Protein AF-A0AA45AR79-F1 (afdb_monomer)

Solvent-accessible surface area (backbone atoms only — not comparable to full-atom values): 8968 Å² total; per-residue (Å²): 136,87,84,80,80,84,79,79,78,82,75,82,72,82,74,75,72,82,75,82,64,78,74,71,77,73,78,74,70,81,44,72,66,57,50,53,48,49,58,56,58,76,64,64,60,72,82,40,75,94,31,69,43,54,34,59,37,54,35,38,84,74,66,41,79,29,59,29,33,39,39,29,40,38,22,57,75,41,52,69,19,15,11,83,72,64,40,16,44,52,51,26,51,52,20,72,76,66,34,65,87,32,44,18,42,29,28,36,79,53,86,40,58,72,73,35,53,78,37,84,90,50,42,46,69,70,49,53,48,46,46,50,50,53,54,52,48,44,56,73,75,27,75,85,35,47,78,44,80,50,73,48,104

Secondary structure (DSSP, 8-state):
-------------------------------HHHHHHHHHHTT--TT-GGG---S--BHHHHH---SEEEEEE--TT--TTTTTTTHHHHHHHHHHHH-GGGEEEEE------SGGGGSTTSS-HHHHHHHHHHHHHHHHH-TTSEEEEEE--

Radius of gyration: 23.24 Å; Cα contacts (8 Å, |Δi|>4): 201; chains: 1; bounding box: 55×39×74 Å

Mean predicted aligned error: 13.21 Å

Structure (mmCIF, N/CA/C/O backbone):
data_AF-A0AA45AR79-F1
#
_entry.id   AF-A0AA45AR79-F1
#
loop_
_atom_site.group_PDB
_atom_site.id
_atom_site.type_symbol
_atom_site.label_atom_id
_atom_site.label_alt_id
_atom_site.label_comp_id
_atom_site.label_asym_id
_atom_site.label_entity_id
_atom_site.label_seq_id
_atom_site.pdbx_PDB_ins_code
_atom_site.Cartn_x
_atom_site.Cartn_y
_atom_site.Cartn_z
_atom_site.occupancy
_atom_site.B_iso_or_equiv
_atom_site.auth_seq_id
_atom_site.auth_comp_id
_atom_site.auth_asym_id
_atom_site.auth_atom_id
_atom_site.pdbx_PDB_model_num
ATOM 1 N N . MET A 1 1 ? 33.970 3.093 59.945 1.00 43.03 1 MET A N 1
ATOM 2 C CA . MET A 1 1 ? 32.996 3.129 58.834 1.00 43.03 1 MET A CA 1
ATOM 3 C C . MET A 1 1 ? 32.915 1.721 58.263 1.00 43.03 1 MET A C 1
ATOM 5 O O . MET A 1 1 ? 33.887 1.258 57.685 1.00 43.03 1 MET A O 1
ATOM 9 N N . ARG A 1 2 ? 31.863 0.967 58.601 1.00 36.66 2 ARG A N 1
ATOM 10 C CA . ARG A 1 2 ? 31.751 -0.462 58.273 1.00 36.66 2 ARG A CA 1
ATOM 11 C C . ARG A 1 2 ? 31.107 -0.611 56.897 1.00 36.66 2 ARG A C 1
ATOM 13 O O . ARG A 1 2 ? 29.948 -0.255 56.724 1.00 36.66 2 ARG A O 1
ATOM 20 N N . ILE A 1 3 ? 31.900 -1.087 55.944 1.00 35.88 3 ILE A N 1
ATOM 21 C CA . ILE A 1 3 ? 31.499 -1.389 54.570 1.00 35.88 3 ILE A CA 1
ATOM 22 C C . ILE A 1 3 ? 30.657 -2.669 54.601 1.00 35.88 3 ILE A C 1
ATOM 24 O O . ILE A 1 3 ? 31.157 -3.729 54.973 1.00 35.88 3 ILE A O 1
ATOM 28 N N . PHE A 1 4 ? 29.379 -2.560 54.240 1.00 36.62 4 PHE A N 1
ATOM 29 C CA . PHE A 1 4 ? 28.521 -3.708 53.963 1.00 36.62 4 PHE A CA 1
ATOM 30 C C . PHE A 1 4 ? 28.737 -4.138 52.510 1.00 36.62 4 PHE A C 1
ATOM 32 O O . PHE A 1 4 ? 28.321 -3.455 51.578 1.00 36.62 4 PHE A O 1
ATOM 39 N N . VAL A 1 5 ? 29.396 -5.282 52.331 1.00 41.69 5 VAL A N 1
ATOM 40 C CA . VAL A 1 5 ? 29.388 -6.048 51.083 1.00 41.69 5 VAL A CA 1
ATOM 41 C C . VAL A 1 5 ? 28.055 -6.793 51.037 1.00 41.69 5 VAL A C 1
ATOM 43 O O . VAL A 1 5 ? 27.855 -7.746 51.789 1.00 41.69 5 VAL A O 1
ATOM 46 N N . LEU A 1 6 ? 27.122 -6.346 50.192 1.00 37.31 6 LEU A N 1
ATOM 47 C CA . LEU A 1 6 ? 25.930 -7.128 49.869 1.00 37.31 6 LEU A CA 1
ATOM 48 C C . LEU A 1 6 ? 26.338 -8.238 48.894 1.00 37.31 6 LEU A C 1
ATOM 50 O O . LEU A 1 6 ? 26.416 -8.039 47.684 1.00 37.31 6 LEU A O 1
ATOM 54 N N . LEU A 1 7 ? 26.622 -9.416 49.444 1.00 38.19 7 LEU A N 1
ATOM 55 C CA . LEU A 1 7 ? 26.706 -10.654 48.684 1.00 38.19 7 LEU A CA 1
ATOM 56 C C . LEU A 1 7 ? 25.265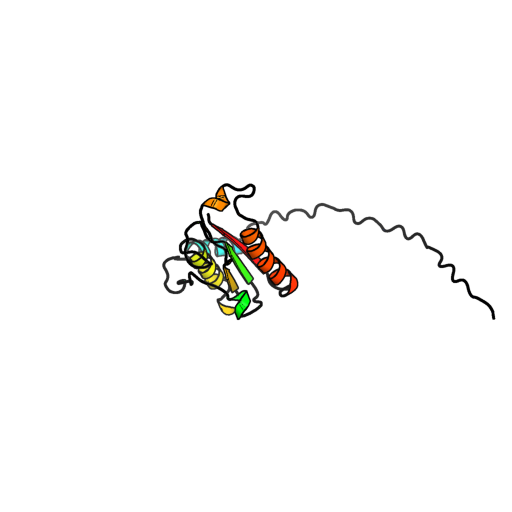 -11.112 48.409 1.00 38.19 7 LEU A C 1
ATOM 58 O O . LEU A 1 7 ? 24.623 -11.714 49.268 1.00 38.19 7 LEU A O 1
ATOM 62 N N . ALA A 1 8 ? 24.726 -10.767 47.240 1.00 41.12 8 ALA A N 1
ATOM 63 C CA . ALA A 1 8 ? 23.446 -11.298 46.792 1.00 41.12 8 ALA A CA 1
ATOM 64 C C . ALA A 1 8 ? 23.624 -12.791 46.481 1.00 41.12 8 ALA A C 1
ATOM 66 O O . ALA A 1 8 ? 24.310 -13.174 45.534 1.00 41.12 8 ALA A O 1
ATOM 67 N N . THR A 1 9 ? 23.036 -13.640 47.316 1.00 42.12 9 THR A N 1
ATOM 68 C CA . THR A 1 9 ? 22.944 -15.076 47.086 1.00 42.12 9 THR A CA 1
ATOM 69 C C . THR A 1 9 ? 22.062 -15.324 45.865 1.00 42.12 9 THR A C 1
ATOM 71 O O . THR A 1 9 ? 20.860 -15.067 45.873 1.00 42.12 9 THR A O 1
ATOM 74 N N . ALA A 1 10 ? 22.668 -15.827 44.790 1.00 43.47 10 ALA A N 1
ATOM 75 C CA . ALA A 1 10 ? 21.937 -16.344 43.646 1.00 43.47 10 ALA A CA 1
ATOM 76 C C . ALA A 1 10 ? 21.203 -17.620 44.081 1.00 43.47 10 ALA A C 1
ATOM 78 O O . ALA A 1 10 ? 21.782 -18.703 44.157 1.00 43.47 10 ALA A O 1
ATOM 79 N N . THR A 1 11 ? 19.921 -17.487 44.412 1.00 46.81 11 THR A N 1
ATOM 80 C CA . THR A 1 11 ? 19.016 -18.631 44.452 1.00 46.81 11 THR A CA 1
ATOM 81 C C . THR A 1 11 ? 18.813 -19.086 43.015 1.00 46.81 11 THR A C 1
ATOM 83 O O . THR A 1 11 ? 18.272 -18.369 42.176 1.00 46.81 11 THR A O 1
ATOM 86 N N . LEU A 1 12 ? 19.319 -20.280 42.717 1.00 42.25 12 LEU A N 1
ATOM 87 C CA . LEU A 1 12 ? 19.123 -20.958 41.448 1.00 42.25 12 LEU A CA 1
ATOM 88 C C . LEU A 1 12 ? 17.648 -21.376 41.360 1.00 42.25 12 LEU A C 1
ATOM 90 O O . LEU A 1 12 ? 17.274 -22.493 41.712 1.00 42.25 12 LEU A O 1
ATOM 94 N N . ALA A 1 13 ? 16.783 -20.454 40.943 1.00 46.81 13 ALA A N 1
ATOM 95 C CA . ALA A 1 13 ? 15.461 -20.812 40.472 1.00 46.81 13 ALA A CA 1
ATOM 96 C C . ALA A 1 13 ? 15.661 -21.629 39.191 1.00 46.81 13 ALA A C 1
ATOM 98 O O . ALA A 1 13 ? 16.124 -21.099 38.180 1.00 46.81 13 ALA A O 1
ATOM 99 N N . LEU A 1 14 ? 15.344 -22.927 39.230 1.00 43.75 14 LEU A N 1
ATOM 100 C CA . LEU A 1 14 ? 15.129 -23.694 38.008 1.00 43.75 14 LEU A CA 1
ATOM 101 C C . LEU A 1 14 ? 13.943 -23.049 37.287 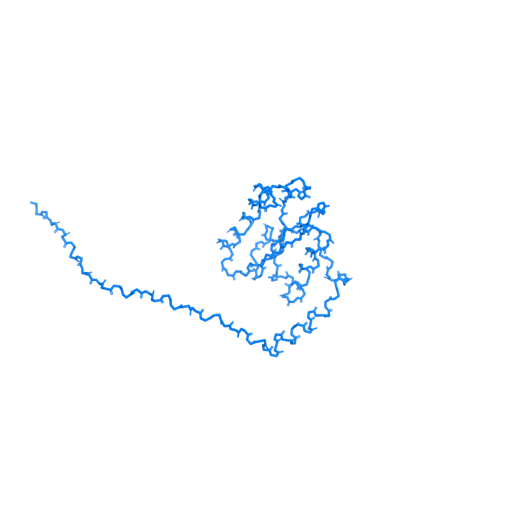1.00 43.75 14 LEU A C 1
ATOM 103 O O . LEU A 1 14 ? 12.784 -23.366 37.555 1.00 43.75 14 LEU A O 1
ATOM 107 N N . ALA A 1 15 ? 14.238 -22.117 36.385 1.00 45.84 15 ALA A N 1
ATOM 108 C CA . ALA A 1 15 ? 13.286 -21.675 35.392 1.00 45.84 15 ALA A CA 1
ATOM 109 C C . ALA A 1 15 ? 12.913 -22.914 34.577 1.00 45.84 15 ALA A C 1
ATOM 111 O O . ALA A 1 15 ? 13.724 -23.462 33.828 1.00 45.84 15 ALA A O 1
ATOM 112 N N . ARG A 1 16 ? 11.686 -23.395 34.781 1.00 45.25 16 ARG A N 1
ATOM 113 C CA . ARG A 1 16 ? 11.040 -24.333 33.874 1.00 45.25 16 ARG A CA 1
ATOM 114 C C . ARG A 1 16 ? 11.093 -23.666 32.503 1.00 45.25 16 ARG A C 1
ATOM 116 O O . ARG A 1 16 ? 10.501 -22.607 32.309 1.00 45.25 16 ARG A O 1
ATOM 123 N N . SER A 1 17 ? 11.859 -24.244 31.589 1.00 53.97 17 SER A N 1
ATOM 124 C CA . SER A 1 17 ? 11.849 -23.856 30.187 1.00 53.97 17 SER A CA 1
ATOM 125 C C . SER A 1 17 ? 10.391 -23.789 29.721 1.00 53.97 17 SER A C 1
ATOM 127 O O . SER A 1 17 ? 9.635 -24.728 30.002 1.00 53.97 17 SER A O 1
ATOM 129 N N . PRO A 1 18 ? 9.952 -22.716 29.037 1.00 45.31 18 PRO A N 1
ATOM 130 C CA . PRO A 1 18 ? 8.708 -22.800 28.302 1.00 45.31 18 PRO A CA 1
ATOM 131 C C . PRO A 1 18 ? 8.925 -23.900 27.267 1.00 45.31 18 PRO A C 1
ATOM 133 O O . PRO A 1 18 ? 9.745 -23.760 26.358 1.00 45.31 18 PRO A O 1
ATOM 136 N N . SER A 1 19 ? 8.261 -25.043 27.443 1.00 43.66 19 SER A N 1
ATOM 137 C CA . SER A 1 19 ? 8.164 -25.994 26.350 1.00 43.66 19 SER A CA 1
ATOM 138 C C . SER A 1 19 ? 7.481 -25.237 25.224 1.00 43.66 19 SER A C 1
ATOM 140 O O . SER A 1 19 ? 6.329 -24.825 25.369 1.00 43.66 19 SER A O 1
ATOM 142 N N . LEU A 1 20 ? 8.202 -25.029 24.126 1.00 43.09 20 LEU A N 1
ATOM 143 C CA . LEU A 1 20 ? 7.609 -24.715 22.840 1.00 43.09 20 LEU A CA 1
ATOM 144 C C . LEU A 1 20 ? 6.813 -25.953 22.430 1.00 43.09 20 LEU A C 1
ATOM 146 O O . LEU A 1 20 ? 7.270 -26.779 21.644 1.00 43.09 20 LEU A O 1
ATOM 150 N N . THR A 1 21 ? 5.639 -26.134 23.031 1.00 55.41 21 THR A N 1
ATOM 151 C CA . THR A 1 21 ? 4.6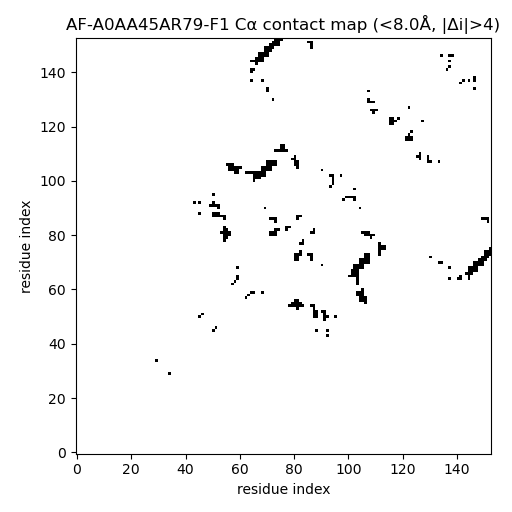18 -26.924 22.376 1.00 55.41 21 THR A CA 1
ATOM 152 C C . THR A 1 21 ? 4.306 -26.165 21.093 1.00 55.41 21 THR A C 1
ATOM 154 O O . THR A 1 21 ? 4.082 -24.949 21.143 1.00 55.41 21 THR A O 1
ATOM 157 N N . PRO A 1 22 ? 4.346 -26.815 19.922 1.00 43.06 22 PRO A N 1
ATOM 158 C CA . PRO A 1 22 ? 3.742 -26.217 18.751 1.00 43.06 22 PRO A CA 1
ATOM 159 C C . PRO A 1 22 ? 2.306 -25.886 19.150 1.00 43.06 22 PRO A C 1
ATOM 161 O O . PRO A 1 22 ? 1.530 -26.775 19.507 1.00 43.06 22 PRO A O 1
ATOM 164 N N . ARG A 1 23 ? 1.972 -24.591 19.175 1.00 40.25 23 ARG A N 1
ATOM 165 C CA . ARG A 1 23 ? 0.576 -24.176 19.167 1.00 40.25 23 ARG A CA 1
ATOM 166 C C . ARG A 1 23 ? 0.026 -24.845 17.923 1.00 40.25 23 ARG A C 1
ATOM 168 O O . ARG A 1 23 ? 0.533 -24.583 16.832 1.00 40.25 23 ARG A O 1
ATOM 175 N N . ALA A 1 24 ? -0.892 -25.789 18.113 1.00 41.31 24 ALA A N 1
ATOM 176 C CA . ALA A 1 24 ? -1.609 -26.373 17.002 1.00 41.31 24 ALA A CA 1
ATOM 177 C C . ALA A 1 24 ? -2.046 -25.200 16.124 1.00 41.31 24 ALA A C 1
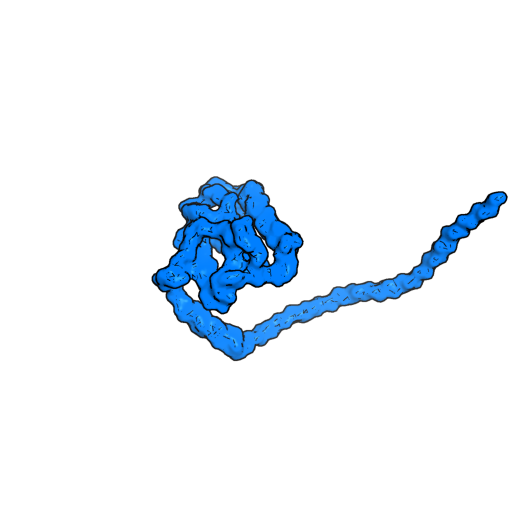ATOM 179 O O . ALA A 1 24 ? -2.627 -24.234 16.625 1.00 41.31 24 ALA A O 1
ATOM 180 N N . VAL A 1 25 ? -1.666 -25.241 14.847 1.00 42.81 25 VAL A N 1
ATOM 181 C CA . VAL A 1 25 ? -2.406 -24.501 13.837 1.00 42.81 25 VAL A CA 1
ATOM 182 C C . VAL A 1 25 ? -3.837 -24.948 14.077 1.00 42.81 25 VAL A C 1
ATOM 184 O O . VAL A 1 25 ? -4.131 -26.130 13.899 1.00 42.81 25 VAL A O 1
ATOM 187 N N . GLU A 1 26 ? -4.680 -24.060 14.609 1.00 46.22 26 GLU A N 1
ATOM 188 C CA . GLU A 1 26 ? -6.114 -24.277 14.538 1.00 46.22 26 GLU A CA 1
ATOM 189 C C . GLU A 1 26 ? -6.363 -24.462 13.051 1.00 46.22 26 GLU A C 1
ATOM 191 O O . GLU A 1 26 ? -6.194 -23.538 12.252 1.00 46.22 26 GLU A O 1
ATOM 196 N N . THR A 1 27 ? -6.626 -25.706 12.660 1.00 44.47 27 THR A N 1
ATOM 197 C CA . THR A 1 27 ? -7.288 -26.001 11.406 1.00 44.47 27 THR A CA 1
ATOM 198 C C . THR A 1 27 ? -8.597 -25.254 11.529 1.00 44.47 27 THR A C 1
ATOM 200 O O . THR A 1 27 ? -9.511 -25.735 12.193 1.00 44.47 27 THR A O 1
ATOM 203 N N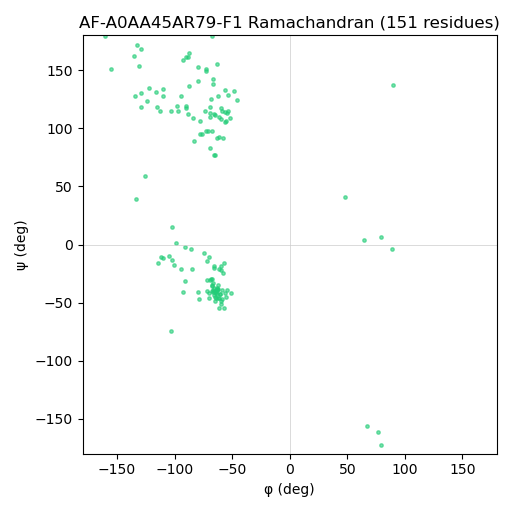 . GLY A 1 28 ? -8.607 -24.010 11.050 1.00 48.69 28 GLY A N 1
ATOM 204 C CA . GLY A 1 28 ? -9.778 -23.163 11.077 1.00 48.69 28 GLY A CA 1
ATOM 205 C C . GLY A 1 28 ? -10.862 -23.934 10.360 1.00 48.69 28 GLY A C 1
ATOM 206 O O . GLY A 1 28 ? -10.796 -24.121 9.146 1.00 48.69 28 GLY A O 1
ATOM 207 N N . GLU A 1 29 ? -11.802 -24.460 11.134 1.00 53.34 29 GLU A N 1
ATOM 208 C CA . GLU A 1 29 ? -13.060 -24.922 10.596 1.00 53.34 29 GLU A CA 1
ATOM 209 C C . GLU A 1 29 ? -13.676 -23.679 9.954 1.00 53.34 29 GLU A C 1
ATOM 211 O O . GLU A 1 29 ? -13.868 -22.666 10.629 1.00 53.34 29 GLU A O 1
ATOM 216 N N . PHE A 1 30 ? -13.877 -23.703 8.635 1.00 55.19 30 PHE A N 1
ATOM 217 C CA . PHE A 1 30 ? -14.646 -22.669 7.952 1.00 55.19 30 PHE A CA 1
ATOM 218 C C . PHE A 1 30 ? -16.066 -22.747 8.510 1.00 55.19 30 PHE A C 1
ATOM 220 O O . PHE A 1 30 ? -16.879 -23.551 8.055 1.00 55.19 30 PHE A O 1
ATOM 227 N N . ASP A 1 31 ? -16.339 -21.970 9.554 1.00 69.19 31 ASP A N 1
ATOM 228 C CA . ASP A 1 31 ? -17.661 -21.903 10.147 1.00 69.19 31 ASP A CA 1
ATOM 229 C C . ASP A 1 31 ? -18.666 -21.343 9.126 1.00 69.19 31 ASP A C 1
ATOM 231 O O . ASP A 1 31 ? -18.325 -20.661 8.152 1.00 69.19 31 ASP A O 1
ATOM 235 N N . ALA A 1 32 ? -19.941 -21.681 9.315 1.00 60.38 32 ALA A N 1
ATOM 236 C CA . ALA A 1 32 ? -21.000 -21.287 8.389 1.00 60.38 32 ALA A CA 1
ATOM 237 C C . ALA A 1 32 ? -21.092 -19.756 8.217 1.00 60.38 32 ALA A C 1
ATOM 239 O O . ALA A 1 32 ? -21.524 -19.284 7.168 1.00 60.38 32 ALA A O 1
ATOM 240 N N . GLU A 1 33 ? -20.637 -18.977 9.208 1.00 65.75 33 GLU A N 1
ATOM 241 C CA . GLU A 1 33 ? -20.547 -17.518 9.114 1.00 65.75 33 GLU A CA 1
ATOM 242 C C . GLU A 1 33 ? -19.415 -17.069 8.170 1.00 65.75 33 GLU A C 1
ATOM 244 O O . GLU A 1 33 ? -19.618 -16.163 7.361 1.00 65.75 33 GLU A O 1
ATOM 249 N N . SER A 1 34 ? -18.251 -17.727 8.190 1.00 62.50 34 SER A N 1
ATOM 250 C CA . SER A 1 34 ? -17.157 -17.495 7.235 1.00 62.50 34 SER A CA 1
ATOM 251 C C . SER A 1 34 ? -17.552 -17.832 5.797 1.00 62.50 34 SER A C 1
ATOM 253 O O . SER A 1 34 ? -17.191 -17.101 4.872 1.00 62.50 34 SER A O 1
ATOM 255 N N . LEU A 1 35 ? -18.323 -18.905 5.594 1.00 62.94 35 LEU A N 1
ATOM 256 C CA . LEU A 1 35 ? -18.855 -19.279 4.277 1.00 62.94 35 LEU A CA 1
ATOM 257 C C . LEU A 1 35 ? -19.931 -18.295 3.798 1.00 62.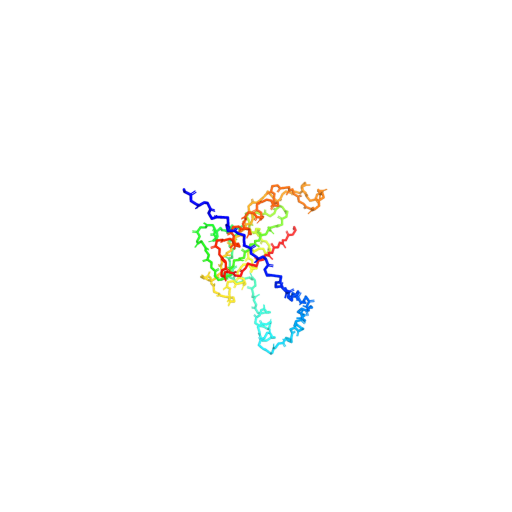94 35 LEU A C 1
ATOM 259 O O . LEU A 1 35 ? -19.875 -17.851 2.654 1.00 62.94 35 LEU A O 1
ATOM 263 N N . ALA A 1 36 ? -20.828 -17.854 4.684 1.00 63.12 36 ALA A N 1
ATOM 264 C CA . ALA A 1 36 ? -21.801 -16.806 4.371 1.00 63.12 36 ALA A CA 1
ATOM 265 C C . ALA A 1 36 ? -21.117 -15.462 4.035 1.00 63.12 36 ALA A C 1
ATOM 267 O O . ALA A 1 36 ? -21.548 -14.731 3.139 1.00 63.12 36 ALA A O 1
ATOM 268 N N . ARG A 1 37 ? -19.993 -15.140 4.691 1.00 63.97 37 ARG A N 1
ATOM 269 C CA . ARG A 1 37 ? -19.158 -13.982 4.332 1.00 63.97 37 ARG A CA 1
ATOM 270 C C . ARG A 1 37 ? -18.485 -14.162 2.976 1.00 63.97 37 ARG A C 1
ATOM 272 O O . ARG A 1 37 ? -18.466 -13.209 2.209 1.00 63.97 37 ARG A O 1
ATOM 279 N N . LEU A 1 38 ? -17.992 -15.353 2.638 1.00 60.97 38 LEU A N 1
ATOM 280 C CA . LEU A 1 38 ? -17.452 -15.660 1.305 1.00 60.97 38 LEU A CA 1
ATOM 281 C C . LEU A 1 38 ? -18.508 -15.530 0.196 1.00 60.97 38 LEU A C 1
ATOM 283 O O . LEU A 1 38 ? -18.206 -14.993 -0.868 1.00 60.97 38 LEU A O 1
ATOM 287 N N . GLU A 1 39 ? -19.752 -15.933 0.451 1.00 61.22 39 GLU A N 1
ATOM 288 C CA . GLU A 1 39 ? -20.874 -15.700 -0.470 1.00 61.22 39 GLU A CA 1
ATOM 289 C C . GLU A 1 39 ? -21.156 -14.201 -0.649 1.00 61.22 39 GLU A C 1
ATOM 291 O O . GLU A 1 39 ? -21.404 -13.743 -1.765 1.00 61.22 39 GLU A O 1
ATOM 296 N N . THR A 1 40 ? -21.018 -13.419 0.426 1.00 59.50 40 THR A N 1
ATOM 297 C CA . THR A 1 40 ? -21.118 -11.951 0.383 1.00 59.50 40 THR A CA 1
ATOM 298 C C . THR A 1 40 ? -19.955 -11.315 -0.394 1.00 59.50 40 THR A C 1
ATOM 300 O O . THR A 1 40 ? -20.155 -10.345 -1.122 1.00 59.50 40 THR A O 1
ATOM 303 N N . LEU A 1 41 ? -18.742 -11.875 -0.310 1.00 59.38 41 LEU A N 1
ATOM 304 C CA . LEU A 1 41 ? -17.570 -11.406 -1.065 1.00 59.38 41 LEU A CA 1
ATOM 305 C C . LEU A 1 41 ? -17.691 -11.667 -2.569 1.00 59.38 41 LEU A C 1
ATOM 307 O O . LEU A 1 41 ? -17.175 -10.890 -3.369 1.00 59.38 41 LEU A O 1
ATOM 311 N N . ASN A 1 42 ? -18.405 -12.722 -2.964 1.00 63.81 42 ASN A N 1
ATOM 312 C CA . ASN A 1 42 ? -18.621 -13.058 -4.372 1.00 63.81 42 ASN A CA 1
ATOM 313 C C . ASN A 1 42 ? -19.641 -12.128 -5.066 1.00 63.81 42 ASN A C 1
ATOM 315 O O . ASN A 1 42 ? -19.824 -12.197 -6.278 1.00 63.81 42 ASN A O 1
ATOM 319 N N . GLN A 1 43 ? -20.301 -11.256 -4.296 1.00 59.34 43 GLN A N 1
ATOM 320 C CA . GLN A 1 43 ? -21.216 -10.214 -4.772 1.00 59.34 43 GLN A CA 1
ATOM 321 C C . GLN A 1 43 ? -20.551 -8.832 -4.860 1.00 59.34 43 GLN A C 1
ATOM 323 O O . GLN A 1 43 ? -21.212 -7.857 -5.219 1.00 59.34 43 GLN A O 1
ATOM 328 N N . VAL A 1 44 ? -19.255 -8.711 -4.542 1.00 61.50 44 VAL A N 1
ATOM 329 C CA . VAL A 1 44 ? -18.539 -7.436 -4.665 1.00 61.50 44 VAL A CA 1
ATOM 330 C C . VAL A 1 44 ? -18.352 -7.124 -6.147 1.00 61.50 44 VAL A C 1
ATOM 332 O O . VAL A 1 44 ? -17.437 -7.614 -6.809 1.00 61.50 44 VAL A O 1
ATOM 335 N N . ASN A 1 45 ? -19.245 -6.295 -6.682 1.00 62.28 45 ASN A N 1
ATOM 336 C CA . ASN A 1 45 ? -19.109 -5.760 -8.023 1.00 62.28 45 ASN A CA 1
ATOM 337 C C . ASN A 1 45 ? -17.988 -4.718 -8.019 1.00 62.28 45 ASN A C 1
ATOM 339 O O . ASN A 1 45 ? -18.205 -3.562 -7.674 1.00 62.28 45 ASN A O 1
ATOM 343 N N . VAL A 1 46 ? -16.791 -5.124 -8.435 1.00 59.47 46 VAL A N 1
ATOM 344 C CA . VAL A 1 46 ? -15.598 -4.262 -8.539 1.00 59.47 46 VAL A CA 1
ATOM 345 C C . VAL A 1 46 ? -15.823 -3.032 -9.447 1.00 59.47 46 VAL A C 1
ATOM 347 O O . VAL A 1 46 ? -15.081 -2.057 -9.388 1.00 59.47 46 VAL A O 1
ATOM 350 N N . SER A 1 47 ? -16.879 -3.063 -10.261 1.00 56.47 47 SER A N 1
ATOM 351 C CA . SER A 1 47 ? -17.340 -1.970 -11.123 1.00 56.47 47 SER A CA 1
ATOM 352 C C . SER A 1 47 ? -18.274 -0.958 -10.442 1.00 56.47 47 SER A C 1
ATOM 354 O O . SER A 1 47 ? -18.699 -0.006 -11.098 1.00 56.47 47 SER A O 1
ATOM 356 N N . ASP A 1 48 ? -18.665 -1.166 -9.183 1.00 57.94 48 ASP A N 1
ATOM 357 C CA . ASP A 1 48 ? -19.562 -0.256 -8.470 1.00 57.94 48 ASP A CA 1
ATOM 358 C C . ASP A 1 48 ? -18.849 1.088 -8.207 1.00 57.94 48 ASP A C 1
ATOM 360 O O . ASP A 1 48 ? -17.765 1.097 -7.617 1.00 57.94 48 ASP A O 1
ATOM 364 N N . PRO A 1 49 ? -19.418 2.239 -8.616 1.00 53.53 49 PRO A N 1
ATOM 365 C CA . PRO A 1 49 ? -18.847 3.553 -8.321 1.00 53.53 49 PRO A CA 1
ATOM 366 C C . PRO A 1 49 ? -18.710 3.850 -6.817 1.00 53.53 49 PRO A C 1
ATOM 368 O O . PRO A 1 49 ? -17.901 4.702 -6.456 1.00 53.53 49 PRO A O 1
ATOM 371 N N . ALA A 1 50 ? -19.419 3.142 -5.930 1.00 52.66 50 ALA A N 1
ATOM 372 C CA . ALA A 1 50 ? -19.174 3.191 -4.485 1.00 52.66 50 ALA A CA 1
ATOM 373 C C . ALA A 1 50 ? -17.798 2.610 -4.084 1.00 52.66 50 ALA A C 1
ATOM 375 O O . ALA A 1 50 ? -17.268 2.948 -3.031 1.00 52.66 50 ALA A O 1
ATOM 376 N N . ILE A 1 51 ? -17.196 1.781 -4.945 1.00 58.41 51 ILE A N 1
ATOM 377 C CA . ILE A 1 51 ? -15.853 1.189 -4.824 1.00 58.41 51 ILE A CA 1
ATOM 378 C C . ILE A 1 51 ? -14.856 1.944 -5.728 1.00 58.41 51 ILE A C 1
ATOM 380 O O . ILE A 1 51 ? -13.759 1.452 -5.982 1.00 58.41 51 ILE A O 1
ATOM 384 N N . ALA A 1 52 ? -15.187 3.147 -6.224 1.00 58.88 52 ALA A N 1
ATOM 385 C CA . ALA A 1 52 ? -14.254 3.995 -6.972 1.00 58.88 52 ALA A CA 1
ATOM 386 C C . ALA A 1 52 ? -13.112 4.474 -6.057 1.00 58.88 52 ALA A C 1
ATOM 388 O O . ALA A 1 52 ? -13.081 5.599 -5.559 1.00 58.88 52 ALA A O 1
ATOM 389 N N . ALA A 1 53 ? -12.174 3.574 -5.795 1.00 70.75 53 ALA A N 1
ATOM 390 C CA . ALA A 1 53 ? -11.029 3.803 -4.954 1.00 70.75 53 ALA A CA 1
ATOM 391 C C . ALA A 1 53 ? -9.963 4.562 -5.747 1.00 70.75 53 ALA A C 1
ATOM 393 O O . ALA A 1 53 ? -9.738 4.344 -6.939 1.00 70.75 53 ALA A O 1
ATOM 394 N N . SER A 1 54 ? -9.317 5.499 -5.067 1.00 88.25 54 SER A N 1
ATOM 395 C CA . SER A 1 54 ? -8.299 6.353 -5.661 1.00 88.25 54 SER A CA 1
ATOM 396 C C . SER A 1 54 ? -7.051 5.552 -6.055 1.00 88.25 54 SER A C 1
ATOM 398 O O . SER A 1 54 ? -6.598 4.681 -5.312 1.00 88.25 54 SER A O 1
ATOM 400 N N . ILE A 1 55 ? -6.434 5.911 -7.187 1.00 95.75 55 ILE A N 1
ATOM 401 C CA . ILE A 1 55 ? -5.117 5.390 -7.608 1.00 95.75 55 ILE A CA 1
ATOM 402 C C . ILE A 1 55 ? -3.970 5.921 -6.725 1.00 95.75 55 ILE A C 1
ATOM 404 O O . ILE A 1 55 ? -2.830 5.453 -6.802 1.00 95.75 55 ILE A O 1
ATOM 408 N N . VAL A 1 56 ? -4.271 6.916 -5.884 1.00 97.44 56 VAL A N 1
ATOM 409 C CA . VAL A 1 56 ? -3.391 7.444 -4.840 1.00 97.44 56 VAL A CA 1
ATOM 410 C C . VAL A 1 56 ? -4.092 7.364 -3.486 1.00 97.44 56 VAL A C 1
ATOM 412 O O . VAL A 1 56 ? -5.148 7.969 -3.307 1.00 97.44 56 VAL A O 1
ATOM 415 N N . SER A 1 57 ? -3.489 6.691 -2.513 1.00 97.81 57 SER A N 1
ATOM 416 C CA . SER A 1 57 ? -4.001 6.617 -1.146 1.00 97.81 57 SER A CA 1
ATOM 417 C C . SER A 1 57 ? -2.887 6.849 -0.135 1.00 97.81 57 SER A C 1
ATOM 419 O O . SER A 1 57 ? -1.857 6.183 -0.200 1.00 97.81 57 SER A O 1
ATOM 421 N N . ASN A 1 58 ? -3.107 7.790 0.785 1.00 98.06 58 ASN A N 1
ATOM 422 C CA . ASN A 1 58 ? -2.186 8.128 1.879 1.00 98.06 58 ASN A CA 1
ATOM 423 C C . ASN A 1 58 ? -2.958 8.244 3.209 1.00 98.06 58 ASN A C 1
ATOM 425 O O . ASN A 1 58 ? -2.786 9.197 3.970 1.00 98.06 58 ASN A O 1
ATOM 429 N N . GLU A 1 59 ? -3.942 7.368 3.434 1.00 98.06 59 GLU A N 1
ATOM 430 C CA . GLU A 1 59 ? -4.885 7.513 4.549 1.00 98.06 59 GLU A CA 1
ATOM 431 C C . GLU A 1 59 ? -4.248 7.215 5.901 1.00 98.06 59 GLU A C 1
ATOM 433 O O . GLU A 1 59 ? -4.655 7.823 6.890 1.00 98.06 59 GLU A O 1
ATOM 438 N N . LEU A 1 60 ? -3.252 6.325 5.958 1.00 98.06 60 LEU A N 1
ATOM 439 C CA . LEU A 1 60 ? -2.509 6.090 7.192 1.00 98.06 60 LEU A CA 1
ATOM 440 C C . LEU A 1 60 ? -1.636 7.305 7.500 1.00 98.06 60 LEU A C 1
ATOM 442 O O . LEU A 1 60 ? -1.632 7.790 8.629 1.00 98.06 60 LEU A O 1
ATOM 446 N N . THR A 1 61 ? -0.925 7.825 6.497 1.00 97.38 61 THR A N 1
ATOM 447 C CA . THR A 1 61 ? -0.036 8.978 6.679 1.00 97.38 61 THR A CA 1
ATOM 448 C C . THR A 1 61 ? -0.797 10.261 7.020 1.00 97.38 61 THR A C 1
ATOM 450 O O . THR A 1 61 ? -0.330 11.032 7.855 1.00 97.38 61 THR A O 1
ATOM 453 N N . LEU A 1 62 ? -1.960 10.502 6.407 1.00 96.81 62 LEU A N 1
ATOM 454 C CA . LEU A 1 62 ? -2.741 11.728 6.617 1.00 96.81 62 LEU A CA 1
ATOM 455 C C . LEU A 1 62 ? -3.768 11.616 7.751 1.00 96.81 62 LEU A C 1
ATOM 457 O O . LEU A 1 62 ? -4.087 12.619 8.385 1.00 96.81 62 LEU A O 1
ATOM 461 N N . GLY A 1 63 ? -4.319 10.423 7.976 1.00 95.31 63 GLY A N 1
ATOM 462 C CA . GLY A 1 63 ? -5.439 10.188 8.891 1.00 95.31 63 GLY A CA 1
ATOM 463 C C . GLY A 1 63 ? -5.092 9.379 10.139 1.00 95.31 63 GLY A C 1
ATOM 464 O O . GLY A 1 63 ? -5.909 9.319 11.055 1.00 95.31 63 GLY A O 1
ATOM 465 N N . GLY A 1 64 ? -3.901 8.780 10.205 1.00 96.25 64 GLY A N 1
ATOM 466 C CA . GLY A 1 64 ? -3.451 7.987 11.344 1.00 96.25 64 GLY A CA 1
ATOM 467 C C . GLY A 1 64 ? -4.073 6.589 11.417 1.00 96.25 64 GLY A C 1
ATOM 468 O O . GLY A 1 64 ? -4.559 6.031 10.432 1.00 96.25 64 GLY A O 1
ATOM 469 N N . CYS A 1 65 ? -4.003 5.992 12.608 1.00 98.31 65 CYS A N 1
ATOM 470 C CA . CYS A 1 65 ? -4.408 4.609 12.839 1.00 98.31 65 CYS A CA 1
ATOM 471 C C . CYS A 1 65 ? -5.921 4.403 12.659 1.00 98.31 65 CYS A C 1
ATOM 473 O O . CYS A 1 65 ? -6.732 5.173 13.172 1.00 98.31 65 CYS A O 1
ATOM 475 N N . ARG A 1 66 ? -6.290 3.298 12.006 1.00 98.50 66 ARG A N 1
ATOM 476 C CA . ARG A 1 66 ? -7.654 2.744 11.960 1.00 98.50 66 ARG A CA 1
ATOM 477 C C . ARG A 1 66 ? -7.609 1.259 12.323 1.00 98.50 66 ARG A C 1
ATOM 479 O O . ARG A 1 66 ? -6.524 0.681 12.369 1.00 98.50 66 ARG A O 1
ATOM 486 N N . ASP A 1 67 ? -8.756 0.635 12.577 1.00 98.50 67 ASP A N 1
ATOM 487 C CA . ASP A 1 67 ? -8.829 -0.776 12.998 1.00 98.50 67 ASP A CA 1
ATOM 488 C C . ASP A 1 67 ? -8.102 -1.720 12.030 1.00 98.50 67 ASP A C 1
ATOM 490 O O . ASP A 1 67 ? -7.402 -2.642 12.455 1.00 98.50 67 ASP A O 1
ATOM 494 N N . VAL A 1 68 ? -8.223 -1.458 10.728 1.00 98.56 68 VAL A N 1
ATOM 495 C CA . VAL A 1 68 ? -7.486 -2.135 9.662 1.00 98.56 68 VAL A CA 1
ATOM 496 C C . VAL A 1 68 ? -6.592 -1.124 8.959 1.00 98.56 68 VAL A C 1
ATOM 498 O O . VAL A 1 68 ? -7.041 -0.059 8.542 1.00 98.56 68 VAL A O 1
ATOM 501 N N . ILE A 1 69 ? -5.325 -1.479 8.783 1.00 98.75 69 ILE A N 1
ATOM 502 C CA . ILE A 1 69 ? -4.374 -0.740 7.957 1.00 98.75 69 ILE A CA 1
ATOM 503 C C . ILE A 1 69 ? -4.045 -1.630 6.769 1.00 98.75 69 ILE A C 1
ATOM 505 O O . ILE A 1 69 ? -3.470 -2.703 6.938 1.00 98.75 69 ILE A O 1
ATOM 509 N N . PHE A 1 70 ? -4.418 -1.194 5.574 1.00 98.62 70 PHE A N 1
ATOM 510 C CA . PHE A 1 70 ? -4.124 -1.886 4.332 1.00 98.62 70 PHE A CA 1
ATOM 511 C C . PHE A 1 70 ? -2.979 -1.182 3.611 1.00 98.62 70 PHE A C 1
ATOM 513 O O . PHE A 1 70 ? -3.127 -0.038 3.189 1.00 98.62 70 PHE A O 1
ATOM 520 N N . VAL A 1 71 ? -1.848 -1.870 3.467 1.00 98.81 71 VAL A N 1
ATOM 521 C CA . VAL A 1 71 ? -0.675 -1.356 2.754 1.00 98.81 71 VAL A CA 1
ATOM 522 C C . VAL A 1 71 ? -0.493 -2.119 1.450 1.00 98.81 71 VAL A C 1
ATOM 524 O O . VAL A 1 71 ? -0.445 -3.353 1.455 1.00 98.81 71 VAL A O 1
ATOM 527 N N . PHE A 1 72 ? -0.378 -1.402 0.333 1.00 98.75 72 PHE A N 1
ATOM 528 C CA . PHE A 1 72 ? -0.349 -2.014 -0.993 1.00 98.75 72 PHE A CA 1
ATOM 529 C C . PHE A 1 72 ? 0.826 -1.545 -1.850 1.00 98.75 72 PHE A C 1
ATOM 531 O O . PHE A 1 72 ? 1.047 -0.346 -2.021 1.00 98.75 72 PHE A O 1
ATOM 538 N N . ALA A 1 73 ? 1.549 -2.496 -2.439 1.00 98.62 73 ALA A N 1
ATOM 539 C CA . ALA A 1 73 ? 2.539 -2.233 -3.479 1.00 98.62 73 ALA A CA 1
ATOM 540 C C . ALA A 1 73 ? 1.927 -2.487 -4.869 1.00 98.62 73 ALA A C 1
ATOM 542 O O . ALA A 1 73 ? 1.491 -3.599 -5.163 1.00 98.62 73 ALA A O 1
ATOM 543 N N . ARG A 1 74 ? 1.881 -1.453 -5.717 1.00 98.44 74 ARG A N 1
ATOM 544 C CA . ARG A 1 74 ? 1.320 -1.550 -7.077 1.00 98.44 74 ARG A CA 1
ATOM 545 C C . ARG A 1 74 ? 2.151 -2.428 -8.026 1.00 98.44 74 ARG A C 1
ATOM 547 O O . ARG A 1 74 ? 3.181 -2.961 -7.639 1.00 98.44 74 ARG A O 1
ATOM 554 N N . GLY A 1 75 ? 1.701 -2.575 -9.267 1.00 97.88 75 GLY A N 1
ATOM 555 C CA . GLY A 1 75 ? 2.448 -3.233 -10.336 1.00 97.88 75 GLY A CA 1
ATOM 556 C C . GLY A 1 75 ? 3.388 -2.307 -11.109 1.00 97.88 75 GLY A C 1
ATOM 557 O O . GLY A 1 75 ? 3.306 -1.077 -11.062 1.00 97.88 75 GLY A O 1
ATOM 558 N N . THR A 1 76 ? 4.292 -2.919 -11.865 1.00 97.81 76 THR A N 1
ATOM 559 C CA . THR A 1 76 ? 5.219 -2.271 -12.791 1.00 97.81 76 THR A CA 1
ATOM 560 C C . THR A 1 76 ? 4.441 -1.432 -13.798 1.00 97.81 76 THR A C 1
ATOM 562 O O . THR A 1 76 ? 3.474 -1.888 -14.399 1.00 97.81 76 THR A O 1
ATOM 565 N N . SER A 1 77 ? 4.893 -0.198 -14.006 1.00 96.50 77 SER A N 1
ATOM 566 C CA . SER A 1 77 ? 4.288 0.785 -14.908 1.00 96.50 77 SER A CA 1
ATOM 567 C C . SER A 1 77 ? 2.883 1.252 -14.520 1.00 96.50 77 SER A C 1
ATOM 569 O O . SER A 1 77 ? 2.305 2.062 -15.245 1.00 96.50 77 SER A O 1
ATOM 571 N N . GLU A 1 78 ? 2.338 0.825 -13.379 1.00 97.44 78 GLU A N 1
ATOM 572 C CA . GLU A 1 78 ? 1.085 1.385 -12.889 1.00 97.44 78 GLU A CA 1
ATOM 573 C C . GLU A 1 78 ? 1.278 2.811 -12.345 1.00 97.44 78 GLU A C 1
ATOM 575 O O . GLU A 1 78 ? 2.347 3.188 -11.854 1.00 97.44 78 GLU A O 1
ATOM 580 N N . GLN A 1 79 ? 0.221 3.618 -12.432 1.00 96.81 79 GLN A N 1
ATOM 581 C CA . GLN A 1 79 ? 0.216 5.014 -11.992 1.00 96.81 79 GLN A CA 1
ATOM 582 C C . GLN A 1 79 ? -0.160 5.154 -10.509 1.00 96.81 79 GLN A C 1
ATOM 584 O O . GLN A 1 79 ? -0.774 4.266 -9.920 1.00 96.81 79 GLN A O 1
ATOM 589 N N . GLY A 1 80 ? 0.175 6.300 -9.911 1.00 97.19 80 GLY A N 1
ATOM 590 C CA . GLY A 1 80 ? -0.107 6.576 -8.499 1.00 97.19 80 GLY A CA 1
ATOM 591 C C . GLY A 1 80 ? 0.696 5.682 -7.547 1.00 97.19 80 GLY A C 1
ATOM 592 O O . GLY A 1 80 ? 1.760 5.190 -7.911 1.00 97.19 80 GLY A O 1
ATOM 593 N N . ASN A 1 81 ? 0.206 5.483 -6.320 1.00 98.12 81 ASN A N 1
ATOM 594 C CA . ASN A 1 81 ? 0.828 4.579 -5.339 1.00 98.12 81 ASN A CA 1
ATOM 595 C C . ASN A 1 81 ? -0.004 3.308 -5.075 1.00 98.12 81 ASN A C 1
ATOM 597 O O . ASN A 1 81 ? 0.527 2.355 -4.512 1.00 98.12 81 ASN A O 1
ATOM 601 N N . MET A 1 82 ? -1.257 3.257 -5.545 1.00 98.12 82 MET A N 1
ATOM 602 C CA . MET A 1 82 ? -2.125 2.072 -5.484 1.00 98.12 82 MET A CA 1
ATOM 603 C C . MET A 1 82 ? -2.190 1.307 -6.809 1.00 98.12 82 MET A C 1
ATOM 605 O O . MET A 1 82 ? -2.592 0.147 -6.824 1.00 98.12 82 MET A O 1
ATOM 609 N N . GLY A 1 83 ? -1.797 1.936 -7.917 1.00 97.19 83 GLY A N 1
ATOM 610 C CA . GLY A 1 83 ? -2.019 1.393 -9.249 1.00 97.19 83 GLY A CA 1
ATOM 611 C C . GLY A 1 83 ? -3.443 1.622 -9.749 1.00 97.19 83 GLY A C 1
ATOM 612 O O . GLY A 1 83 ? -4.228 2.349 -9.144 1.00 97.19 83 GLY A O 1
ATOM 613 N N . THR A 1 84 ? -3.763 1.014 -10.885 1.00 94.81 84 THR A N 1
ATOM 614 C CA . THR A 1 84 ? -5.056 1.143 -11.580 1.00 94.81 84 THR A CA 1
ATOM 615 C C . THR A 1 84 ? -5.845 -0.160 -11.619 1.00 94.81 84 THR A C 1
ATOM 617 O O . THR A 1 84 ? -7.032 -0.131 -11.927 1.00 94.81 84 THR A O 1
ATOM 620 N N . LEU A 1 85 ? -5.193 -1.293 -11.338 1.00 93.44 85 LEU A N 1
ATOM 621 C CA . LEU A 1 85 ? -5.783 -2.617 -11.498 1.00 93.44 85 LEU A CA 1
ATOM 622 C C . LEU A 1 85 ? -6.209 -3.226 -10.165 1.00 93.44 85 LEU A C 1
ATOM 624 O O . LEU A 1 85 ? -7.396 -3.289 -9.885 1.00 93.44 85 LEU A O 1
ATOM 628 N N . VAL A 1 86 ? -5.266 -3.692 -9.346 1.00 96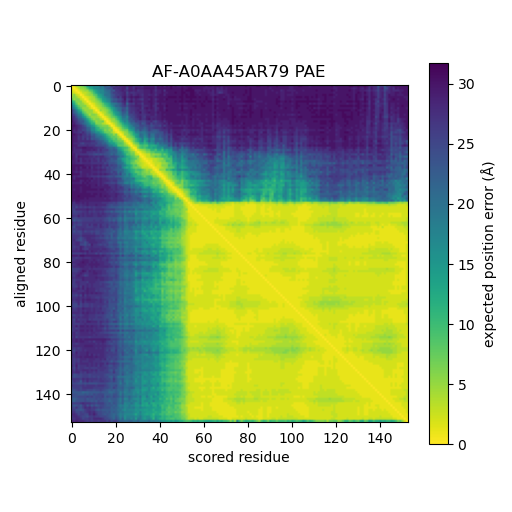.25 86 VAL A N 1
ATOM 629 C CA . VAL A 1 86 ? -5.593 -4.519 -8.169 1.00 96.25 86 VAL A CA 1
ATOM 630 C C . VAL A 1 86 ? -5.770 -3.689 -6.899 1.00 96.25 86 VAL A C 1
ATOM 632 O O . VAL A 1 86 ? -6.679 -3.953 -6.114 1.00 96.25 86 VAL A O 1
ATOM 635 N N . GLY A 1 87 ? -4.923 -2.680 -6.686 1.00 96.69 87 GLY A N 1
ATOM 636 C CA . GLY A 1 87 ? -4.875 -1.938 -5.424 1.00 96.69 87 GLY A CA 1
ATOM 637 C C . GLY A 1 87 ? -6.173 -1.213 -5.072 1.00 96.69 87 GLY A C 1
ATOM 638 O O . GLY A 1 87 ? -6.708 -1.459 -3.986 1.00 96.69 87 GLY A O 1
ATOM 639 N N . PRO A 1 88 ? -6.709 -0.349 -5.958 1.00 96.12 88 PRO A N 1
ATOM 640 C CA . PRO A 1 88 ? -7.945 0.368 -5.683 1.00 96.12 88 PRO A CA 1
ATOM 641 C C . PRO A 1 88 ? -9.138 -0.551 -5.376 1.00 96.12 88 PRO A C 1
ATOM 643 O O . PRO A 1 88 ? -9.714 -0.410 -4.295 1.00 96.12 88 PRO A O 1
ATOM 646 N N . PRO A 1 89 ? -9.506 -1.532 -6.220 1.00 95.00 89 PRO A N 1
ATOM 647 C CA . PRO A 1 89 ? -10.683 -2.340 -5.927 1.00 95.00 89 PRO A CA 1
ATOM 648 C C . PRO A 1 89 ? -10.510 -3.243 -4.704 1.00 95.00 89 PRO A C 1
ATOM 650 O O . PRO A 1 89 ? -11.481 -3.485 -3.990 1.00 95.00 89 PRO A O 1
ATOM 653 N N . LEU A 1 90 ? -9.285 -3.684 -4.396 1.00 95.50 90 LEU A N 1
ATOM 654 C CA . LEU A 1 90 ? -9.011 -4.409 -3.156 1.00 95.50 90 LEU A CA 1
ATOM 655 C C . LEU A 1 90 ? -9.213 -3.518 -1.918 1.00 95.50 90 LEU A C 1
ATOM 657 O O . LEU A 1 90 ? -9.842 -3.946 -0.950 1.00 95.50 90 LEU A O 1
ATOM 661 N N . SER A 1 91 ? -8.740 -2.267 -1.957 1.00 96.50 91 SER A N 1
ATOM 662 C CA . SER A 1 91 ? -9.005 -1.275 -0.903 1.00 96.50 91 SER A CA 1
ATOM 663 C C . SER A 1 91 ? -10.503 -1.019 -0.734 1.00 96.50 91 SER A C 1
ATOM 665 O O . SER A 1 91 ? -11.017 -1.071 0.385 1.00 96.50 91 SER A O 1
ATOM 667 N N . GLY A 1 92 ? -11.212 -0.788 -1.839 1.00 94.56 92 GLY A N 1
ATOM 668 C CA . GLY A 1 92 ? -12.647 -0.535 -1.817 1.00 94.56 92 GLY A CA 1
ATOM 669 C C . GLY A 1 92 ? -13.450 -1.728 -1.288 1.00 94.56 92 GLY A C 1
ATOM 670 O O . GLY A 1 92 ? -14.358 -1.534 -0.489 1.00 94.56 92 GLY A O 1
ATOM 671 N N . GLY A 1 93 ? -13.069 -2.963 -1.630 1.00 93.56 93 GLY A N 1
ATOM 672 C CA . GLY A 1 93 ? -13.684 -4.169 -1.068 1.00 93.56 93 GLY A CA 1
ATOM 673 C C . GLY A 1 93 ? -13.453 -4.315 0.441 1.00 93.56 93 GLY A C 1
ATOM 674 O O . GLY A 1 93 ? -14.375 -4.626 1.191 1.00 93.56 93 GLY A O 1
ATOM 675 N N . LEU A 1 94 ? -12.244 -4.028 0.939 1.00 94.88 94 LEU A N 1
ATOM 676 C CA . LEU A 1 94 ? -11.998 -4.001 2.389 1.00 94.88 94 LEU A CA 1
ATOM 677 C C . LEU A 1 94 ? -12.881 -2.956 3.079 1.00 94.88 94 LEU A C 1
ATOM 679 O O . LEU A 1 94 ? -13.472 -3.227 4.126 1.00 94.88 94 LEU A O 1
ATOM 683 N N . LYS A 1 95 ? -13.003 -1.776 2.478 1.00 95.50 95 LYS A N 1
ATOM 684 C CA . LYS A 1 95 ? -13.853 -0.695 2.977 1.00 95.50 95 LYS A CA 1
ATOM 685 C C . LYS A 1 95 ? -15.339 -1.045 2.937 1.00 95.50 95 LYS A C 1
ATOM 687 O O . LYS A 1 95 ? -16.033 -0.748 3.902 1.00 95.50 95 LYS A O 1
ATOM 692 N N . SER A 1 96 ? -15.821 -1.762 1.925 1.00 93.44 96 SER A N 1
ATOM 693 C CA . SER A 1 96 ? -17.221 -2.200 1.879 1.00 93.44 96 SER A CA 1
ATOM 694 C C . SER A 1 96 ? -17.556 -3.220 2.973 1.00 93.44 96 SER A C 1
ATOM 696 O O . SER A 1 96 ? -18.671 -3.223 3.486 1.00 93.44 96 SER A O 1
ATOM 698 N N . ILE A 1 97 ? -16.600 -4.071 3.362 1.00 92.88 97 ILE A N 1
ATOM 699 C CA . ILE A 1 97 ? -16.788 -5.080 4.421 1.00 92.88 97 ILE A CA 1
ATOM 700 C C . ILE A 1 97 ? -16.688 -4.449 5.812 1.00 92.88 97 ILE A C 1
ATOM 702 O O . ILE A 1 97 ? -17.487 -4.742 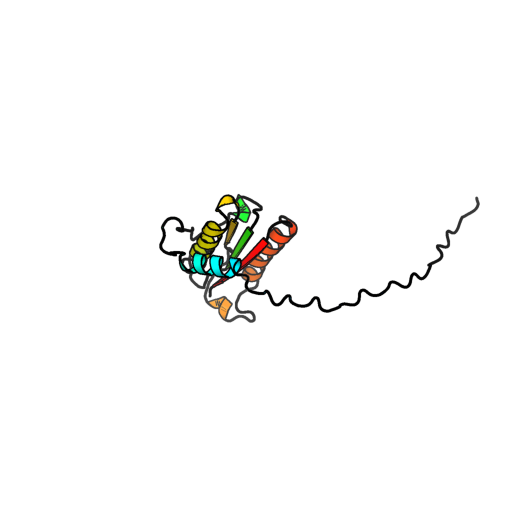6.702 1.00 92.88 97 ILE A O 1
ATOM 706 N N . TYR A 1 98 ? -15.665 -3.620 6.031 1.00 94.19 98 TYR A N 1
ATOM 707 C CA . TYR A 1 98 ? -15.312 -3.135 7.365 1.00 94.19 98 TYR A CA 1
ATOM 708 C C . TYR A 1 98 ? -15.771 -1.703 7.648 1.00 94.19 98 TYR A C 1
ATOM 710 O O . TYR A 1 98 ? -15.761 -1.314 8.814 1.00 94.19 98 TYR A O 1
ATOM 718 N N . GLY A 1 99 ? -16.187 -0.949 6.635 1.00 93.81 99 GLY A N 1
ATOM 719 C CA . GLY A 1 99 ? -16.525 0.471 6.695 1.00 93.81 99 GLY A CA 1
ATOM 720 C C . GLY A 1 99 ? -15.325 1.382 6.416 1.00 93.81 99 GLY A C 1
ATOM 721 O O . GLY A 1 99 ? -14.236 1.183 6.961 1.00 93.81 99 GLY A O 1
ATOM 722 N N . ASP A 1 100 ? -15.546 2.433 5.624 1.00 92.94 100 ASP A N 1
ATOM 723 C CA . ASP A 1 100 ? -14.532 3.415 5.209 1.00 92.94 100 ASP A CA 1
ATOM 724 C C . ASP A 1 100 ? -13.735 4.005 6.376 1.00 92.94 100 ASP A C 1
ATOM 726 O O . ASP A 1 100 ? -12.514 4.136 6.303 1.00 92.94 100 ASP A O 1
ATOM 730 N N . SER A 1 101 ? -14.407 4.326 7.484 1.00 95.88 101 SER A N 1
ATOM 731 C CA . SER A 1 101 ? -13.779 4.926 8.666 1.00 95.88 101 SER A CA 1
ATOM 732 C C . SER A 1 101 ? -12.891 3.961 9.454 1.00 95.88 101 SER A C 1
ATOM 734 O O . SER A 1 101 ? -12.110 4.412 10.290 1.00 95.88 101 SER A O 1
ATOM 736 N N . ARG A 1 102 ? -12.979 2.649 9.194 1.00 97.56 102 ARG A N 1
ATOM 737 C CA . ARG A 1 102 ? -12.223 1.612 9.914 1.00 97.56 102 ARG A CA 1
ATOM 738 C C . ARG A 1 102 ? -11.055 1.037 9.121 1.00 97.56 102 ARG A C 1
ATOM 740 O O . ARG A 1 102 ? -10.237 0.332 9.705 1.00 97.56 102 ARG A O 1
ATOM 747 N N . VAL A 1 103 ? -10.941 1.347 7.830 1.00 97.94 103 VAL A N 1
ATOM 748 C CA . VAL A 1 103 ? -9.840 0.878 6.973 1.00 97.94 103 VAL A CA 1
ATOM 749 C C . VAL A 1 103 ? -9.002 2.062 6.519 1.00 97.94 103 VAL A C 1
ATOM 751 O O . VAL A 1 103 ? -9.516 2.936 5.832 1.00 97.94 103 VAL A O 1
ATOM 754 N N . ALA A 1 104 ? -7.723 2.104 6.884 1.00 98.25 104 ALA A N 1
ATOM 755 C CA . ALA A 1 104 ? -6.759 3.077 6.372 1.00 98.25 104 ALA A CA 1
ATOM 756 C C . ALA A 1 104 ? -5.983 2.429 5.229 1.00 98.25 104 ALA A C 1
ATOM 758 O O . ALA A 1 104 ? -5.259 1.462 5.452 1.00 98.25 104 ALA A O 1
ATOM 759 N N . THR A 1 105 ? -6.141 2.935 4.012 1.00 98.3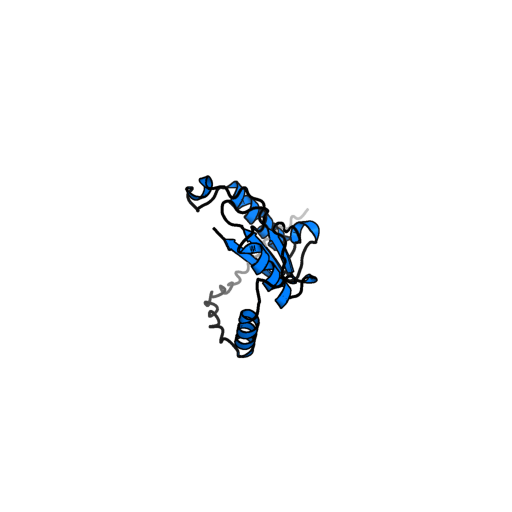1 105 THR A N 1
ATOM 760 C CA . THR A 1 105 ? -5.401 2.468 2.837 1.00 98.31 105 THR A CA 1
ATOM 761 C C . THR A 1 105 ? -4.164 3.325 2.593 1.00 98.31 105 THR A C 1
ATOM 763 O O . THR A 1 105 ? -4.257 4.547 2.455 1.00 98.31 105 THR A O 1
ATOM 766 N N . GLU A 1 106 ? -3.014 2.678 2.462 1.00 98.62 106 GLU A N 1
ATOM 767 C CA . GLU A 1 106 ? -1.725 3.312 2.212 1.00 98.62 106 GLU A CA 1
ATOM 768 C C . GLU A 1 106 ? -1.035 2.643 1.019 1.00 98.62 106 GLU A C 1
ATOM 770 O O . GLU A 1 106 ? -0.737 1.447 1.038 1.00 98.62 106 GLU A O 1
ATOM 775 N N . GLY A 1 107 ? -0.785 3.410 -0.038 1.00 98.44 107 GLY A N 1
ATOM 776 C CA . GLY A 1 107 ? -0.025 2.925 -1.184 1.00 98.44 107 GLY A CA 1
ATOM 777 C C . GLY A 1 107 ? 1.468 3.144 -0.979 1.00 98.44 107 GLY A C 1
ATOM 778 O O . GLY A 1 107 ? 1.902 4.224 -0.574 1.00 98.44 107 GLY A O 1
ATOM 779 N N . VAL A 1 108 ? 2.287 2.149 -1.313 1.00 98.56 108 VAL A N 1
ATOM 780 C CA . VAL A 1 108 ? 3.743 2.310 -1.270 1.00 98.56 108 VAL A CA 1
ATOM 781 C C . VAL A 1 108 ? 4.163 3.272 -2.373 1.00 98.56 108 VAL A C 1
ATOM 783 O O . VAL A 1 108 ? 3.994 3.001 -3.565 1.00 98.56 108 VAL A O 1
ATOM 786 N N . ASN A 1 109 ? 4.755 4.398 -1.986 1.00 97.44 109 ASN A N 1
ATOM 787 C CA . ASN A 1 109 ? 5.293 5.349 -2.946 1.00 97.44 109 ASN A CA 1
ATOM 788 C C . ASN A 1 109 ? 6.704 4.929 -3.391 1.00 97.44 109 ASN A C 1
ATOM 790 O O . ASN A 1 109 ? 7.705 5.311 -2.789 1.00 97.44 109 ASN A O 1
ATOM 794 N N . TYR A 1 110 ? 6.773 4.118 -4.445 1.00 97.44 110 TYR A N 1
ATOM 795 C CA . TYR A 1 110 ? 8.018 3.705 -5.103 1.00 97.44 110 TYR A CA 1
ATOM 796 C C . TYR A 1 110 ? 7.906 3.858 -6.628 1.00 97.44 110 TYR A C 1
ATOM 798 O O . TYR A 1 110 ? 6.832 4.148 -7.159 1.00 97.44 110 TYR A O 1
ATOM 806 N N . ALA A 1 111 ? 9.009 3.688 -7.358 1.00 96.81 111 ALA A N 1
ATOM 807 C CA . ALA A 1 111 ? 9.071 4.039 -8.779 1.00 96.81 111 ALA A CA 1
ATOM 808 C C . ALA A 1 111 ? 8.239 3.129 -9.706 1.00 96.81 111 ALA A C 1
ATOM 810 O O . ALA A 1 111 ? 7.763 3.597 -10.736 1.00 96.81 111 ALA A O 1
ATOM 811 N N . ALA A 1 112 ? 8.060 1.851 -9.354 1.00 96.69 112 ALA A N 1
ATOM 812 C CA . ALA A 1 112 ? 7.410 0.827 -10.185 1.00 96.69 112 ALA A CA 1
ATOM 813 C C . ALA A 1 112 ? 7.902 0.779 -11.642 1.00 96.69 112 ALA A C 1
ATOM 815 O O . ALA A 1 112 ? 7.123 0.631 -12.580 1.00 96.69 112 ALA A O 1
ATOM 816 N N . ILE A 1 113 ? 9.211 0.913 -11.848 1.00 96.50 113 ILE A N 1
ATOM 817 C CA . ILE A 1 113 ? 9.823 0.794 -13.175 1.00 96.50 113 ILE A CA 1
ATOM 818 C C . ILE A 1 113 ? 10.245 -0.655 -13.469 1.00 96.50 113 ILE A C 1
ATOM 820 O O . ILE A 1 113 ? 10.399 -1.444 -12.539 1.00 96.50 113 ILE A O 1
ATOM 824 N N . PRO A 1 114 ? 10.476 -1.032 -14.742 1.00 97.19 114 PRO A N 1
ATOM 825 C CA . PRO A 1 114 ? 10.798 -2.417 -15.086 1.00 97.19 114 PRO A CA 1
ATOM 826 C C . PRO A 1 114 ? 12.151 -2.918 -14.567 1.00 97.19 114 PRO A C 1
ATOM 828 O O . PRO A 1 114 ? 12.266 -4.094 -14.238 1.00 97.19 114 PRO A O 1
ATOM 831 N N . ALA A 1 115 ? 13.175 -2.058 -14.507 1.00 97.25 115 ALA A N 1
ATOM 832 C CA . ALA A 1 115 ? 14.560 -2.484 -14.276 1.00 97.25 115 ALA A CA 1
ATOM 833 C C . ALA A 1 115 ? 14.806 -3.220 -12.934 1.00 97.25 115 ALA A C 1
ATOM 835 O O . ALA A 1 115 ? 15.475 -4.254 -12.953 1.00 97.25 115 ALA A O 1
ATOM 836 N N . PRO A 1 116 ? 14.245 -2.784 -11.788 1.00 96.81 116 PRO A N 1
ATOM 837 C CA . PRO A 1 116 ? 14.396 -3.480 -10.509 1.00 96.81 116 PRO A CA 1
ATOM 838 C C . PRO A 1 116 ? 13.872 -4.920 -10.481 1.00 96.81 116 PRO A C 1
ATOM 840 O O . PRO A 1 116 ? 14.353 -5.712 -9.677 1.00 96.81 116 PRO A O 1
ATOM 843 N N . ASN A 1 117 ? 12.956 -5.300 -11.381 1.00 96.69 117 ASN A N 1
ATOM 844 C CA . ASN A 1 117 ? 12.439 -6.673 -11.452 1.00 96.69 117 ASN A CA 1
ATOM 845 C C . ASN A 1 117 ? 13.529 -7.721 -11.750 1.00 96.69 117 ASN A C 1
ATOM 847 O O . ASN A 1 117 ? 13.328 -8.903 -11.483 1.00 96.69 117 ASN A O 1
ATOM 851 N N . PHE A 1 118 ? 14.663 -7.308 -12.327 1.00 97.38 118 PHE A N 1
ATOM 852 C CA . PHE A 1 118 ? 15.787 -8.192 -12.660 1.00 97.38 118 PHE A CA 1
ATOM 853 C C . PHE A 1 118 ? 16.825 -8.310 -11.536 1.00 97.38 118 PHE A C 1
ATOM 855 O O . PHE A 1 118 ? 17.804 -9.042 -11.677 1.00 97.38 118 PHE A O 1
ATOM 862 N N . LEU A 1 119 ? 16.641 -7.587 -10.430 1.00 97.38 119 LEU A N 1
ATOM 863 C CA . LEU A 1 119 ? 17.522 -7.670 -9.272 1.00 97.38 119 LEU A CA 1
ATOM 864 C C . LEU A 1 119 ? 17.185 -8.905 -8.418 1.00 97.38 119 LEU A C 1
ATOM 866 O O . LEU A 1 119 ? 16.030 -9.344 -8.383 1.00 97.38 119 LEU A O 1
ATOM 870 N N . PRO A 1 120 ? 18.160 -9.461 -7.676 1.00 96.44 120 PRO A N 1
ATOM 871 C CA . PRO A 1 120 ? 17.876 -10.457 -6.649 1.00 96.44 120 PRO A CA 1
ATOM 872 C C . PRO A 1 120 ? 16.818 -9.941 -5.663 1.00 96.44 120 PRO A C 1
ATOM 874 O O . PRO A 1 120 ? 16.946 -8.840 -5.135 1.00 96.44 120 PRO A O 1
ATOM 877 N N . GLY A 1 121 ? 15.768 -10.730 -5.421 1.00 92.00 121 GLY A N 1
ATOM 878 C CA . GLY A 1 121 ? 14.625 -10.318 -4.594 1.00 92.00 121 GLY A CA 1
ATOM 879 C C . GLY A 1 121 ? 13.497 -9.608 -5.357 1.00 92.00 121 GLY A C 1
ATOM 880 O O . GLY A 1 121 ? 12.458 -9.337 -4.764 1.00 92.00 121 GLY A O 1
ATOM 881 N N . GLY A 1 122 ? 13.660 -9.357 -6.662 1.00 95.88 122 GLY A N 1
ATOM 882 C CA . GLY A 1 122 ? 12.594 -8.891 -7.557 1.00 95.88 122 GLY A CA 1
ATOM 883 C C . GLY A 1 122 ? 12.273 -7.396 -7.481 1.00 95.88 122 GLY A C 1
ATOM 884 O O . GLY A 1 122 ? 11.313 -6.960 -8.108 1.00 95.88 122 GLY A O 1
ATOM 885 N N . THR A 1 123 ? 13.039 -6.606 -6.726 1.00 97.62 123 THR A N 1
ATOM 886 C CA . THR A 1 123 ? 12.907 -5.144 -6.659 1.00 97.62 123 THR A CA 1
ATOM 887 C C . THR A 1 123 ? 14.191 -4.503 -6.112 1.00 97.62 123 THR A C 1
ATOM 889 O O . THR A 1 123 ? 15.154 -5.199 -5.789 1.00 97.62 123 THR A O 1
ATOM 892 N N . ASP A 1 124 ? 14.228 -3.174 -6.009 1.00 97.56 124 ASP A N 1
ATOM 893 C CA . ASP A 1 124 ? 15.367 -2.418 -5.490 1.00 97.56 124 ASP A CA 1
ATOM 894 C C . ASP A 1 124 ? 15.264 -2.140 -3.979 1.00 97.56 124 ASP A C 1
ATOM 896 O O . ASP A 1 124 ? 14.196 -2.177 -3.362 1.00 97.56 124 ASP A O 1
ATOM 900 N N . GLY A 1 125 ? 16.416 -1.858 -3.364 1.00 98.06 125 GLY A N 1
ATOM 901 C CA . GLY A 1 125 ? 16.512 -1.527 -1.941 1.00 98.06 125 GLY A CA 1
ATOM 902 C C . GLY A 1 125 ? 15.619 -0.352 -1.508 1.00 98.06 125 GLY A C 1
ATOM 903 O O . GLY A 1 125 ? 14.941 -0.483 -0.489 1.00 98.06 125 GLY A O 1
ATOM 904 N N . PRO A 1 126 ? 15.567 0.774 -2.250 1.00 97.88 126 PRO A N 1
ATOM 905 C CA . PRO A 1 126 ? 14.660 1.881 -1.945 1.00 97.88 126 PRO A CA 1
ATOM 906 C C . PRO A 1 126 ? 13.180 1.480 -1.882 1.00 97.88 126 PRO A C 1
ATOM 908 O O . PRO A 1 126 ? 12.478 1.903 -0.966 1.00 97.88 126 PRO A O 1
ATOM 911 N N . SER A 1 127 ? 12.707 0.632 -2.796 1.00 97.75 127 SER A N 1
ATOM 912 C CA . SER A 1 127 ? 11.323 0.141 -2.814 1.00 97.75 127 SER A CA 1
ATOM 913 C C . SER A 1 127 ? 11.029 -0.748 -1.603 1.00 97.75 127 SER A C 1
ATOM 915 O O . SER A 1 127 ? 9.987 -0.602 -0.960 1.00 97.75 127 SER A O 1
ATOM 917 N N . ILE A 1 128 ? 11.979 -1.613 -1.229 1.00 98.19 128 ILE A N 1
ATOM 918 C CA . ILE A 1 128 ? 11.898 -2.425 -0.003 1.00 98.19 128 ILE A CA 1
ATOM 919 C C . ILE A 1 128 ? 11.847 -1.523 1.230 1.00 98.19 128 ILE A C 1
ATOM 921 O O . ILE A 1 128 ? 11.022 -1.740 2.120 1.00 98.19 128 ILE A O 1
ATOM 925 N N . ALA A 1 129 ? 12.708 -0.507 1.291 1.00 98.38 129 ALA A N 1
ATOM 926 C CA . ALA A 1 129 ? 12.773 0.426 2.408 1.00 98.38 129 ALA A CA 1
ATOM 927 C C . ALA A 1 129 ? 11.482 1.248 2.543 1.00 98.38 129 ALA A C 1
ATOM 929 O O . ALA A 1 129 ? 11.003 1.430 3.661 1.00 98.38 129 ALA A O 1
ATOM 930 N N . ALA A 1 130 ? 10.886 1.680 1.427 1.00 98.31 130 ALA A N 1
ATOM 931 C CA . ALA A 1 130 ? 9.620 2.409 1.419 1.00 98.31 130 ALA A CA 1
ATOM 932 C C . ALA A 1 130 ? 8.490 1.586 2.057 1.00 98.31 130 ALA A C 1
ATOM 934 O O . ALA A 1 130 ? 7.836 2.052 2.989 1.00 98.31 130 ALA A O 1
ATOM 935 N N . MET A 1 131 ? 8.313 0.334 1.622 1.00 98.31 131 MET A N 1
ATOM 936 C CA . MET A 1 131 ? 7.315 -0.564 2.211 1.00 98.31 131 MET A CA 1
ATOM 937 C C . MET A 1 131 ? 7.630 -0.868 3.679 1.00 98.31 131 MET A C 1
ATOM 939 O O . MET A 1 131 ? 6.766 -0.759 4.548 1.00 98.31 131 MET A O 1
ATOM 943 N N . SER A 1 132 ? 8.890 -1.193 3.977 1.00 98.44 132 SER A N 1
ATOM 944 C CA . SER A 1 132 ? 9.331 -1.520 5.337 1.00 98.44 132 SER A CA 1
ATOM 945 C C . SER A 1 132 ? 9.080 -0.370 6.309 1.00 98.44 132 SER A C 1
ATOM 947 O O . SER A 1 132 ? 8.649 -0.606 7.433 1.00 98.44 132 SER A O 1
ATOM 949 N N . SER A 1 133 ? 9.300 0.874 5.882 1.00 98.38 133 SER A N 1
ATOM 950 C CA . SER A 1 133 ? 9.065 2.055 6.711 1.00 98.38 133 SER A CA 1
ATOM 951 C C . SER A 1 133 ? 7.592 2.206 7.088 1.00 98.38 133 SER A C 1
ATOM 953 O O . SER A 1 133 ? 7.303 2.473 8.254 1.00 98.38 133 SER A O 1
ATOM 955 N N . ILE A 1 134 ? 6.670 1.977 6.146 1.00 98.56 134 ILE A N 1
ATOM 956 C CA . ILE A 1 134 ? 5.227 2.027 6.414 1.00 98.56 134 ILE A CA 1
ATOM 957 C C . ILE A 1 134 ? 4.834 0.913 7.389 1.00 98.56 134 ILE A C 1
ATOM 959 O O . ILE A 1 134 ? 4.169 1.179 8.387 1.00 98.56 134 ILE A O 1
ATOM 963 N N . LEU A 1 135 ? 5.278 -0.324 7.142 1.00 98.62 135 LEU A N 1
ATOM 964 C CA . LEU A 1 135 ? 4.915 -1.477 7.972 1.00 98.62 135 LEU A CA 1
ATOM 965 C C . LEU A 1 135 ? 5.457 -1.367 9.397 1.00 98.62 135 LEU A C 1
ATOM 967 O O . LEU A 1 135 ? 4.724 -1.607 10.355 1.00 98.62 135 LEU A O 1
ATOM 971 N N . LEU A 1 136 ? 6.723 -0.974 9.549 1.00 98.31 136 LEU A N 1
ATOM 972 C CA . LEU A 1 136 ? 7.323 -0.746 10.862 1.00 98.31 136 LEU A CA 1
ATOM 973 C C . LEU A 1 136 ? 6.647 0.431 11.570 1.00 98.31 136 LEU A C 1
ATOM 975 O O . LEU A 1 136 ? 6.347 0.335 12.756 1.00 98.31 136 LEU A O 1
ATOM 979 N N . GLY A 1 137 ? 6.344 1.513 10.848 1.00 98.12 137 GLY A N 1
ATOM 980 C CA . GLY A 1 137 ? 5.591 2.644 11.384 1.00 98.12 137 GLY A CA 1
ATOM 981 C C . GLY A 1 137 ? 4.206 2.234 11.887 1.00 98.12 137 GLY A C 1
ATOM 982 O O . GLY A 1 137 ? 3.841 2.577 13.009 1.00 98.12 137 GLY A O 1
ATOM 983 N N . ALA A 1 138 ? 3.459 1.453 11.106 1.00 98.19 138 ALA A N 1
ATOM 984 C CA . ALA A 1 138 ? 2.153 0.931 11.500 1.00 98.19 138 ALA A CA 1
ATOM 985 C C . ALA A 1 138 ? 2.257 0.013 12.727 1.00 98.19 138 ALA A C 1
ATOM 987 O O . ALA A 1 138 ? 1.500 0.179 13.678 1.00 98.19 138 ALA A O 1
ATOM 988 N N . ALA A 1 139 ? 3.223 -0.909 12.751 1.00 96.62 139 ALA A N 1
ATOM 989 C CA . ALA A 1 139 ? 3.413 -1.830 13.871 1.00 96.62 139 ALA A CA 1
ATOM 990 C C . ALA A 1 139 ? 3.763 -1.108 15.182 1.00 96.62 139 ALA A C 1
ATOM 992 O O . ALA A 1 139 ? 3.274 -1.487 16.245 1.00 96.62 139 ALA A O 1
ATOM 993 N N . MET A 1 140 ? 4.592 -0.064 15.111 1.00 97.69 140 MET A N 1
ATOM 994 C CA . MET A 1 140 ? 5.030 0.684 16.291 1.00 97.69 140 MET A CA 1
ATOM 995 C C . MET A 1 140 ? 3.985 1.691 16.775 1.00 97.69 140 MET A C 1
ATOM 997 O O . MET A 1 140 ? 3.785 1.831 17.980 1.00 97.69 140 MET A O 1
ATOM 1001 N N . ASN A 1 141 ? 3.319 2.390 15.854 1.00 98.00 141 ASN A N 1
ATOM 1002 C CA . ASN A 1 141 ? 2.424 3.498 16.196 1.00 98.00 141 ASN A CA 1
ATOM 1003 C C . ASN A 1 141 ? 0.956 3.069 16.325 1.00 98.00 141 ASN A C 1
ATOM 1005 O O . ASN A 1 141 ? 0.183 3.751 16.993 1.00 98.00 141 ASN A O 1
ATOM 1009 N N . CYS A 1 142 ? 0.571 1.942 15.721 1.00 98.25 142 CYS A N 1
ATOM 1010 C CA . CYS A 1 142 ? -0.801 1.438 15.694 1.00 98.25 142 CYS A CA 1
ATOM 1011 C C . CYS A 1 142 ? -0.889 -0.013 16.217 1.00 98.25 142 CYS A C 1
ATOM 1013 O O . CYS A 1 142 ? -1.367 -0.897 15.505 1.00 98.25 142 CYS A O 1
ATOM 1015 N N . PRO A 1 143 ? -0.470 -0.302 17.466 1.00 97.62 143 PRO A N 1
ATOM 1016 C CA . PRO A 1 143 ? -0.344 -1.676 17.972 1.00 97.62 143 PRO A CA 1
ATOM 1017 C C . PRO A 1 143 ? -1.678 -2.436 18.096 1.00 97.62 143 PRO A C 1
ATOM 1019 O O . PRO A 1 143 ? -1.683 -3.662 18.189 1.00 97.62 143 PRO A O 1
ATOM 1022 N N . ALA A 1 144 ? -2.810 -1.726 18.116 1.00 98.06 144 ALA A N 1
ATOM 1023 C CA . ALA A 1 144 ? -4.143 -2.329 18.133 1.00 98.06 144 ALA A CA 1
ATOM 1024 C C . ALA A 1 144 ? -4.667 -2.679 16.727 1.00 98.06 144 ALA A C 1
ATOM 1026 O O . ALA A 1 144 ? -5.558 -3.521 16.597 1.00 98.06 144 ALA A O 1
ATOM 1027 N N . SER A 1 145 ? -4.121 -2.049 15.683 1.00 98.44 145 SER A N 1
ATOM 1028 C CA . SER A 1 145 ? -4.576 -2.219 14.307 1.00 98.44 145 SER A CA 1
ATOM 1029 C C . SER A 1 145 ? -4.181 -3.580 13.744 1.00 98.44 145 SER A C 1
ATOM 1031 O O . SER A 1 145 ? -3.134 -4.147 14.066 1.00 98.44 145 SER A O 1
ATOM 1033 N N . LYS A 1 146 ? -5.003 -4.103 12.837 1.00 98.31 146 LYS A N 1
ATOM 1034 C CA . LYS A 1 146 ? -4.641 -5.242 11.992 1.00 98.31 146 LYS A CA 1
ATOM 1035 C C . LYS A 1 146 ? -3.998 -4.723 10.716 1.00 98.31 146 LYS A C 1
ATOM 1037 O O . LYS A 1 146 ? -4.637 -4.012 9.945 1.00 98.31 146 LYS A O 1
ATOM 1042 N N . VAL A 1 147 ? -2.734 -5.077 10.503 1.00 98.06 147 VAL A N 1
ATOM 1043 C CA . VAL A 1 147 ? -2.003 -4.713 9.287 1.00 98.06 147 VAL A CA 1
ATOM 1044 C C . VAL A 1 147 ? -2.210 -5.803 8.242 1.00 98.06 147 VAL A C 1
ATOM 1046 O O . VAL A 1 147 ? -1.849 -6.959 8.459 1.00 98.06 147 VAL A O 1
ATOM 1049 N N . VAL A 1 148 ? -2.799 -5.425 7.113 1.00 98.12 148 VAL A N 1
ATOM 1050 C CA . VAL A 1 148 ? -2.997 -6.264 5.931 1.00 98.12 148 VAL A CA 1
ATOM 1051 C C . VAL A 1 148 ? -2.091 -5.738 4.831 1.00 98.12 148 VAL A C 1
ATOM 1053 O O . VAL A 1 148 ? -2.029 -4.535 4.585 1.00 98.12 148 VAL A O 1
ATOM 1056 N N . VAL A 1 149 ? -1.385 -6.645 4.167 1.00 98.31 149 VAL A N 1
ATOM 1057 C CA . VAL A 1 149 ? -0.407 -6.303 3.137 1.00 98.31 149 VAL A CA 1
ATOM 1058 C C . VAL A 1 149 ? -0.784 -6.981 1.832 1.00 98.31 149 VAL A C 1
ATOM 1060 O O . VAL A 1 149 ? -1.097 -8.169 1.825 1.00 98.31 149 VAL A O 1
ATOM 1063 N N . GLY A 1 150 ? -0.727 -6.237 0.732 1.00 97.69 150 GLY A N 1
ATOM 1064 C CA . GLY A 1 150 ? -0.920 -6.769 -0.612 1.00 97.69 150 GLY A CA 1
ATOM 1065 C C . GLY A 1 150 ? 0.119 -6.248 -1.598 1.00 97.69 150 GLY A C 1
ATOM 1066 O O . GLY A 1 150 ? 0.779 -5.234 -1.364 1.00 97.69 150 GLY A O 1
ATOM 1067 N N . GLY A 1 151 ? 0.242 -6.946 -2.723 1.00 97.25 151 GLY A N 1
ATOM 1068 C CA . GLY A 1 151 ? 1.071 -6.512 -3.836 1.00 97.25 151 GLY A CA 1
ATOM 1069 C C . GLY A 1 151 ? 0.599 -7.095 -5.163 1.00 97.25 151 GLY A C 1
ATOM 1070 O O . GLY A 1 151 ? 0.028 -8.187 -5.194 1.00 97.25 151 GLY A O 1
ATOM 1071 N N . TYR A 1 152 ? 0.843 -6.365 -6.248 1.00 96.38 152 TYR A N 1
ATOM 1072 C CA . TYR A 1 152 ? 0.617 -6.796 -7.629 1.00 96.38 152 TYR A CA 1
ATOM 1073 C C . TYR A 1 152 ? 1.872 -6.521 -8.471 1.00 96.38 152 TYR A C 1
ATOM 1075 O O . TYR A 1 152 ? 2.683 -5.685 -8.093 1.00 96.38 152 TYR A O 1
ATOM 1083 N N . ARG A 1 153 ? 2.089 -7.276 -9.553 1.00 89.31 153 ARG A N 1
ATOM 1084 C CA . ARG A 1 153 ? 3.321 -7.203 -10.355 1.00 89.31 153 ARG A CA 1
ATOM 1085 C C . ARG A 1 153 ? 3.225 -6.205 -11.496 1.00 89.31 153 ARG A C 1
ATOM 1087 O O . ARG A 1 153 ? 2.151 -6.118 -12.117 1.00 89.31 153 ARG A O 1
#

InterPro domains:
  IPR000675 Cutinase/acetylxylan esterase [PF01083] (65-152)
  IPR011150 Cutinase, monofunctional [PTHR48250] (46-152)
  IPR029058 Alpha/Beta hydrolase fold [G3DSA:3.40.50.1820] (29-153)
  IPR029058 Alpha/Beta hydrolase fold [SSF53474] (63-152)

Foldseek 3Di:
DDDDDPPPDPPPDPPPPPPPPPPPPPPPPCPPVNVVVVVVLVPLPLPDVLLVFDLAFDQCVVPNDAQAEEEECEAAPADYQQGDPDRSSVQSSVCVVPNPRRYGYHGQPDDSHDPQCPDVVRGDPVSVVSSVVVVVCCVVRPVNHHYHYYYDD

Organism: Verticillium dahliae (NCBI:txid27337)

Nearest PDB structures (foldseek):
  3dea-assembly1_A  TM=9.682E-01  e=1.810E-08  Colletotrichum gloeosporioides
  3dea-assembly2_B  TM=9.685E-01  e=2.683E-08  Colletotrichum gloeosporioides
  3dd5-assembly1_A  TM=9.665E-01  e=2.683E-08  Colletotrichum gloeosporioides
  4oyy-assembly10_J  TM=9.358E-01  e=8.734E-08  Mycothermus thermophilus
  4oyl-assembly3_C  TM=9.366E-01  e=1.576E-07  Mycothermus thermophilus

Sequence (153 aa):
MRIFVLLATATLALARSPSLTPRAVETGEFDAESLARLETLNQVNVSDPAIAASIVSNELTLGGCRDVIFVFARGTSEQGNMGTLVGPPLSGGLKSIYGDSRVATEGVNYAAIPAPNFLPGGTDGPSIAAMSSILLGAAMNCPASKVVVGGYR

pLDDT: mean 81.2, std 22.43, range [35.88, 98.81]